Protein AF-A0A926UGX4-F1 (afdb_monomer_lite)

Structure (mmCIF, N/CA/C/O backbone):
data_AF-A0A926UGX4-F1
#
_entry.id   AF-A0A926UGX4-F1
#
loop_
_atom_site.group_PDB
_atom_site.id
_atom_site.type_symbol
_atom_site.label_atom_id
_atom_site.label_alt_id
_atom_site.label_comp_id
_atom_site.label_asym_id
_atom_site.label_entity_id
_atom_site.label_seq_id
_atom_site.pdbx_PDB_ins_code
_atom_site.Cartn_x
_atom_site.Cartn_y
_atom_site.Cartn_z
_atom_site.occupancy
_atom_site.B_iso_or_equiv
_atom_site.auth_seq_id
_atom_site.auth_comp_id
_atom_site.auth_asym_id
_atom_site.auth_atom_id
_atom_site.pdbx_PDB_model_num
ATOM 1 N N . MET A 1 1 ? -34.390 -10.311 -10.504 1.00 65.12 1 MET A N 1
ATOM 2 C CA . MET A 1 1 ? -33.067 -9.736 -10.195 1.00 65.12 1 MET A CA 1
ATOM 3 C C . MET A 1 1 ? -33.264 -8.837 -8.993 1.00 65.12 1 MET A C 1
ATOM 5 O O . MET A 1 1 ? -34.044 -7.901 -9.097 1.00 65.12 1 MET A O 1
ATOM 9 N N . GLN A 1 2 ? -32.668 -9.191 -7.857 1.00 68.69 2 GLN A N 1
ATOM 10 C CA . GLN A 1 2 ? -32.742 -8.427 -6.608 1.00 68.69 2 GLN A CA 1
ATOM 11 C C . GLN A 1 2 ? -31.331 -7.923 -6.291 1.00 68.69 2 GLN A C 1
ATOM 13 O O . GLN A 1 2 ? -30.374 -8.679 -6.474 1.00 68.69 2 GLN A O 1
ATOM 18 N N . ILE A 1 3 ? -31.216 -6.647 -5.920 1.00 73.44 3 ILE A N 1
ATOM 19 C CA . ILE A 1 3 ? -29.950 -5.948 -5.666 1.00 73.44 3 ILE A CA 1
ATOM 20 C C . ILE A 1 3 ? -30.004 -5.426 -4.233 1.00 73.44 3 ILE A C 1
ATOM 22 O O . ILE A 1 3 ? -30.975 -4.758 -3.881 1.00 73.44 3 ILE A O 1
ATOM 26 N N . GLU A 1 4 ? -28.983 -5.717 -3.431 1.00 69.25 4 GLU A N 1
ATOM 27 C CA . GLU A 1 4 ? -28.922 -5.304 -2.025 1.00 69.25 4 GLU A CA 1
ATOM 28 C C . GLU A 1 4 ? -27.518 -4.809 -1.651 1.00 69.25 4 GLU A C 1
ATOM 30 O O . GLU A 1 4 ? -26.513 -5.318 -2.152 1.00 69.25 4 GLU A O 1
ATOM 35 N N . LEU A 1 5 ? -27.460 -3.775 -0.808 1.00 70.75 5 LEU A N 1
ATOM 36 C CA . LEU A 1 5 ? -26.228 -3.186 -0.279 1.00 70.75 5 LEU A CA 1
ATOM 37 C C . LEU A 1 5 ? -25.975 -3.770 1.108 1.00 70.75 5 LEU A C 1
ATOM 39 O O . LEU A 1 5 ? -26.764 -3.535 2.021 1.00 70.75 5 LEU A O 1
ATOM 43 N N . GLU A 1 6 ? -24.876 -4.497 1.275 1.00 63.41 6 GLU A N 1
ATOM 44 C CA . GLU A 1 6 ? -24.566 -5.184 2.529 1.00 63.41 6 GLU A CA 1
ATOM 45 C C . GLU A 1 6 ? -23.102 -4.977 2.927 1.00 63.41 6 GLU A C 1
ATOM 47 O O . GLU A 1 6 ? -22.197 -5.039 2.093 1.00 63.41 6 GLU A O 1
ATOM 52 N N . LEU A 1 7 ? -22.863 -4.743 4.220 1.00 60.66 7 LEU A N 1
ATOM 53 C CA . LEU A 1 7 ? -21.522 -4.736 4.797 1.00 60.66 7 LEU A CA 1
ATOM 54 C C . LEU A 1 7 ? -21.092 -6.188 5.081 1.00 60.66 7 LEU A C 1
ATOM 56 O O . LEU A 1 7 ? -21.673 -6.852 5.933 1.00 60.66 7 LEU A O 1
ATOM 60 N N . ASN A 1 8 ? -20.066 -6.686 4.390 1.00 61.41 8 ASN A N 1
ATOM 61 C CA . ASN A 1 8 ? -19.484 -8.008 4.647 1.00 61.41 8 ASN A CA 1
ATOM 62 C C . ASN A 1 8 ? -18.876 -8.062 6.073 1.00 61.41 8 ASN A C 1
ATOM 64 O O . ASN A 1 8 ? -18.429 -7.021 6.554 1.00 61.41 8 ASN A O 1
ATOM 68 N N . PRO A 1 9 ? -18.772 -9.233 6.743 1.00 52.91 9 PRO A N 1
ATOM 69 C CA . PRO A 1 9 ? -18.088 -9.388 8.040 1.00 52.91 9 PRO A CA 1
ATOM 70 C C . PRO A 1 9 ? -16.666 -8.802 8.130 1.00 52.91 9 PRO A C 1
ATOM 72 O O . PRO A 1 9 ? -16.190 -8.531 9.228 1.00 52.91 9 PRO A O 1
ATOM 75 N N . ALA A 1 10 ? -15.988 -8.570 7.004 1.00 53.53 10 ALA A N 1
ATOM 76 C CA . ALA A 1 10 ? -14.719 -7.843 6.942 1.00 53.53 10 ALA A CA 1
ATOM 77 C C . ALA A 1 10 ? -14.861 -6.297 6.901 1.00 53.53 10 ALA A C 1
ATOM 79 O O . ALA A 1 10 ? -13.868 -5.593 6.742 1.00 53.53 10 ALA A O 1
ATOM 80 N N . GLY A 1 11 ? -16.076 -5.758 7.043 1.00 49.25 11 GLY A N 1
ATOM 81 C CA . GLY A 1 11 ? -16.377 -4.323 7.086 1.00 49.25 11 GLY A CA 1
ATOM 82 C C . GLY A 1 11 ? -16.528 -3.641 5.722 1.00 49.25 11 GLY A C 1
ATOM 83 O O . GLY A 1 11 ? -16.529 -2.414 5.657 1.00 49.25 11 GLY A O 1
ATOM 84 N N . PHE A 1 12 ? -16.643 -4.402 4.630 1.00 55.62 12 PHE A N 1
ATOM 85 C CA . PHE A 1 12 ? -16.683 -3.852 3.269 1.00 55.62 12 PHE A CA 1
ATOM 86 C C . PHE A 1 12 ? -18.100 -3.745 2.724 1.00 55.62 12 PHE A C 1
ATOM 88 O O . PHE A 1 12 ? -18.857 -4.709 2.797 1.00 55.62 12 PHE A O 1
ATOM 95 N N . LEU A 1 13 ? -18.427 -2.606 2.112 1.00 60.06 13 LEU A N 1
ATOM 96 C CA . LEU A 1 13 ? -19.689 -2.421 1.403 1.00 60.06 13 LEU A CA 1
ATOM 97 C C . LEU A 1 13 ? -19.662 -3.220 0.088 1.00 60.06 13 LEU A C 1
ATOM 99 O O . LEU A 1 13 ? -18.907 -2.925 -0.841 1.00 60.06 13 LEU A O 1
ATOM 103 N N . GLY A 1 14 ? -20.470 -4.269 0.024 1.00 64.69 14 GLY A N 1
ATOM 104 C CA . GLY A 1 14 ? -20.711 -5.056 -1.174 1.00 64.69 14 GLY A CA 1
ATOM 105 C C . GLY A 1 14 ? -22.084 -4.754 -1.756 1.00 64.69 14 GLY A C 1
ATOM 106 O O . GLY A 1 14 ? -23.032 -4.453 -1.035 1.00 64.69 14 GLY A O 1
ATOM 107 N N . VAL A 1 15 ? -22.197 -4.876 -3.073 1.00 66.38 15 VAL A N 1
ATOM 108 C CA . VAL A 1 15 ? -23.481 -5.016 -3.751 1.00 66.38 15 VAL A CA 1
ATOM 109 C C . VAL A 1 15 ? -23.695 -6.483 -4.072 1.00 66.38 15 VAL A C 1
ATOM 111 O O . VAL A 1 15 ? -22.997 -7.068 -4.902 1.00 66.38 15 VAL A O 1
ATOM 114 N N . GLY A 1 16 ? -24.660 -7.082 -3.385 1.00 70.06 16 GLY A N 1
ATOM 115 C CA . GLY A 1 16 ? -25.172 -8.403 -3.698 1.00 70.06 16 GLY A CA 1
ATOM 116 C C . GL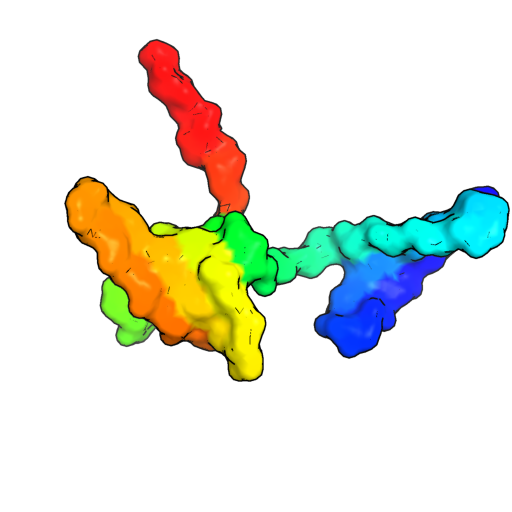Y A 1 16 ? -26.148 -8.324 -4.865 1.00 70.06 16 GLY A C 1
ATOM 117 O O . GLY A 1 16 ? -27.030 -7.466 -4.892 1.00 70.06 16 GLY A O 1
ATOM 118 N N . TYR A 1 17 ? -26.010 -9.230 -5.829 1.00 66.69 17 TYR A N 1
ATOM 119 C CA . TYR A 1 17 ? -27.036 -9.498 -6.826 1.00 66.69 17 TYR A CA 1
ATOM 120 C C . TYR A 1 17 ? -27.423 -10.974 -6.793 1.00 66.69 17 TYR A C 1
ATOM 122 O O . TYR A 1 17 ? -26.572 -11.866 -6.842 1.00 66.69 17 TYR A O 1
ATOM 130 N N . THR A 1 18 ? -28.729 -11.227 -6.731 1.00 68.94 18 THR A N 1
ATOM 131 C CA . THR A 1 18 ? -29.276 -12.588 -6.715 1.00 68.94 18 THR A CA 1
ATOM 132 C C . THR A 1 18 ? -29.842 -12.940 -8.084 1.00 68.94 18 THR A C 1
ATOM 134 O O . THR A 1 18 ? -30.747 -12.266 -8.602 1.00 68.94 18 THR A O 1
ATOM 137 N N . ILE A 1 19 ? -29.315 -14.020 -8.667 1.00 73.12 19 ILE A N 1
ATOM 138 C CA . ILE A 1 19 ? -29.804 -14.627 -9.909 1.00 73.12 19 ILE A CA 1
ATOM 139 C C . ILE A 1 19 ? -30.186 -16.075 -9.589 1.00 73.12 19 ILE A C 1
ATOM 141 O O . ILE A 1 19 ? -29.335 -16.92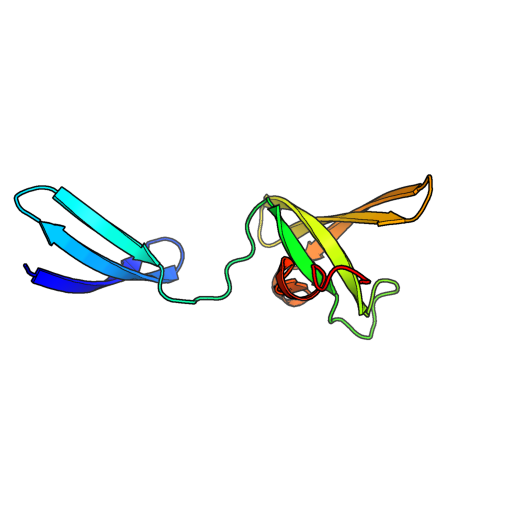9 -9.355 1.00 73.12 19 ILE A O 1
ATOM 145 N N . GLY A 1 20 ? -31.486 -16.365 -9.552 1.00 79.69 20 GLY A N 1
ATOM 146 C CA . GLY A 1 20 ? -31.971 -17.679 -9.122 1.00 79.69 20 GLY A CA 1
ATOM 147 C C . GLY A 1 20 ? -31.703 -17.920 -7.632 1.00 79.69 20 GLY A C 1
ATOM 148 O O . GLY A 1 20 ? -32.133 -17.122 -6.806 1.00 79.69 20 GLY A O 1
ATOM 149 N N . LYS A 1 21 ? -31.019 -19.022 -7.291 1.00 74.19 21 LYS A N 1
ATOM 150 C CA . LYS A 1 21 ? -30.627 -19.366 -5.905 1.00 74.19 21 LYS A CA 1
ATOM 151 C C . LYS A 1 21 ? -29.194 -18.941 -5.550 1.00 74.19 21 LYS A C 1
ATOM 153 O O . LYS A 1 21 ? -28.736 -19.240 -4.453 1.00 74.19 21 LYS A O 1
ATOM 158 N N . GLU A 1 22 ? -28.480 -18.307 -6.478 1.00 48.66 22 GLU A N 1
ATOM 159 C CA . GLU A 1 22 ? -27.075 -17.937 -6.311 1.00 48.66 22 GLU A CA 1
ATOM 160 C C . GLU A 1 22 ? -26.966 -16.432 -6.040 1.00 48.66 22 GLU A C 1
ATOM 162 O O . GLU A 1 22 ? -27.443 -15.605 -6.827 1.00 48.66 22 GLU A O 1
ATOM 167 N N . THR A 1 23 ? -26.342 -16.089 -4.915 1.00 71.06 23 THR A N 1
ATOM 168 C CA . THR A 1 23 ? -26.004 -14.711 -4.552 1.00 71.06 23 THR A CA 1
ATOM 169 C C . THR A 1 23 ? -24.564 -14.449 -4.950 1.00 71.06 23 THR A C 1
ATOM 171 O O . THR A 1 23 ? -23.652 -15.154 -4.517 1.00 71.06 23 THR A O 1
ATOM 174 N N . ARG A 1 24 ? -24.345 -13.418 -5.760 1.00 66.94 24 ARG A N 1
ATOM 175 C CA . ARG A 1 24 ? -23.010 -12.964 -6.144 1.00 66.94 24 ARG A CA 1
ATOM 176 C C . ARG A 1 24 ? -22.774 -11.578 -5.567 1.00 66.94 24 ARG A C 1
ATOM 178 O O . ARG A 1 24 ? -23.585 -10.681 -5.764 1.00 66.94 24 ARG A O 1
ATOM 185 N N . MET A 1 25 ? -21.671 -11.410 -4.845 1.00 59.78 25 MET A N 1
ATOM 186 C CA . MET A 1 25 ? -21.299 -10.130 -4.243 1.00 59.78 25 MET A CA 1
ATOM 187 C C . MET A 1 25 ? -20.230 -9.442 -5.093 1.00 59.78 25 MET A C 1
ATOM 189 O O . MET A 1 25 ? -19.149 -9.990 -5.299 1.00 59.78 25 MET A O 1
ATOM 193 N N . THR A 1 26 ? -20.523 -8.231 -5.558 1.00 62.06 26 THR A N 1
ATOM 194 C CA . THR A 1 26 ? -19.543 -7.309 -6.139 1.00 62.06 26 THR A CA 1
ATOM 195 C C . THR A 1 26 ? -19.143 -6.310 -5.064 1.00 62.06 26 THR A C 1
ATOM 197 O O . THR A 1 26 ? -19.971 -5.527 -4.609 1.00 62.06 26 THR A O 1
ATOM 200 N N . ILE A 1 27 ? -17.879 -6.319 -4.646 1.00 62.44 27 ILE A N 1
ATOM 201 C CA . ILE A 1 27 ? -17.356 -5.313 -3.715 1.00 62.44 27 ILE A CA 1
ATOM 202 C C . ILE A 1 27 ? -17.362 -3.949 -4.427 1.00 62.44 27 ILE A C 1
ATOM 204 O O . ILE A 1 27 ? -16.789 -3.830 -5.510 1.00 62.44 27 ILE A O 1
ATOM 208 N N . MET A 1 28 ? -18.017 -2.935 -3.852 1.00 52.94 28 MET A N 1
ATOM 209 C CA . MET A 1 28 ? -18.015 -1.576 -4.404 1.00 52.94 28 MET A CA 1
ATOM 210 C C . MET A 1 28 ? -16.919 -0.752 -3.738 1.00 52.94 28 MET A C 1
ATOM 212 O O . MET A 1 28 ? -17.047 -0.435 -2.564 1.00 52.94 28 MET A O 1
ATOM 216 N N . ASP A 1 29 ? -15.853 -0.464 -4.494 1.00 51.59 29 ASP A N 1
ATOM 217 C CA . ASP A 1 29 ? -14.794 0.554 -4.312 1.00 51.59 29 ASP A CA 1
ATOM 218 C C . ASP A 1 29 ? -14.489 1.057 -2.881 1.00 51.59 29 ASP A C 1
ATOM 220 O O . ASP A 1 29 ? -14.189 2.222 -2.640 1.00 51.59 29 ASP A O 1
ATOM 224 N N . GLY A 1 30 ? -14.509 0.167 -1.892 1.00 50.94 30 GLY A N 1
ATOM 225 C CA 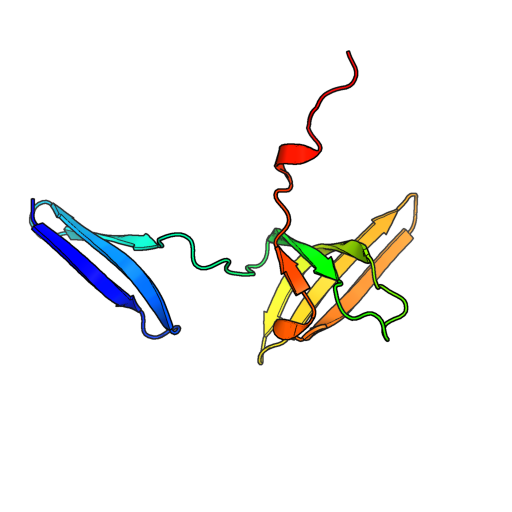. GLY A 1 30 ? -13.669 0.312 -0.717 1.00 50.94 30 GLY A CA 1
ATOM 226 C C . GLY A 1 30 ? -12.256 0.012 -1.189 1.00 50.94 30 GLY A C 1
ATOM 227 O O . GLY A 1 30 ? -12.013 -1.064 -1.731 1.00 50.94 30 GLY A O 1
ATOM 228 N N . LYS A 1 31 ? -11.331 0.960 -1.052 1.00 61.31 31 LYS A N 1
ATOM 229 C CA . LYS A 1 31 ? -9.934 0.834 -1.487 1.00 61.31 31 LYS A CA 1
ATOM 230 C C . LYS A 1 31 ? -9.225 -0.234 -0.637 1.00 61.31 31 LYS A C 1
ATOM 232 O O . LYS A 1 31 ? -8.565 0.072 0.350 1.00 61.31 31 LYS A O 1
ATOM 237 N N . ILE A 1 32 ? -9.440 -1.508 -0.969 1.00 70.81 32 ILE A N 1
ATOM 238 C CA . ILE A 1 32 ? -8.930 -2.653 -0.211 1.00 70.81 32 ILE A CA 1
ATOM 239 C C . ILE A 1 32 ? -7.483 -2.913 -0.617 1.00 70.81 32 ILE A C 1
ATOM 241 O O . ILE A 1 32 ? -7.150 -3.027 -1.798 1.00 70.81 32 ILE A O 1
ATOM 245 N N . ILE A 1 33 ? -6.623 -3.047 0.389 1.00 81.06 33 ILE A N 1
ATOM 246 C CA . ILE A 1 33 ? -5.242 -3.480 0.217 1.00 81.06 33 ILE A CA 1
ATOM 247 C C . ILE A 1 33 ? -5.217 -5.005 0.355 1.00 81.06 33 ILE A C 1
ATOM 249 O O . ILE A 1 33 ? -5.397 -5.541 1.447 1.00 81.06 33 ILE A O 1
ATOM 253 N N . MET A 1 34 ? -5.012 -5.704 -0.760 1.00 84.19 34 MET A N 1
ATOM 254 C CA . MET A 1 34 ? -4.877 -7.160 -0.825 1.00 84.19 34 MET A CA 1
ATOM 255 C C . MET A 1 34 ? -3.444 -7.540 -1.218 1.00 84.19 34 MET A C 1
ATOM 257 O O . MET A 1 34 ? -2.713 -6.715 -1.770 1.00 84.19 34 MET A O 1
ATOM 261 N N . PRO A 1 35 ? -3.018 -8.794 -0.991 1.00 84.88 35 PRO A N 1
ATOM 262 C CA . PRO A 1 35 ? -1.852 -9.336 -1.679 1.00 84.88 35 PRO A CA 1
ATOM 263 C C . PRO A 1 35 ? -1.954 -9.095 -3.194 1.00 84.88 35 PRO A C 1
ATOM 265 O O . PRO A 1 35 ? -2.967 -9.407 -3.812 1.00 84.88 35 PRO A O 1
ATOM 268 N N . GLY A 1 36 ? -0.914 -8.512 -3.783 1.00 84.12 36 GLY A N 1
ATOM 269 C CA . GLY A 1 36 ? -0.864 -8.093 -5.184 1.00 84.12 36 GLY A CA 1
ATOM 270 C C . GLY A 1 36 ? -1.268 -6.637 -5.441 1.00 84.12 36 GLY A C 1
ATOM 271 O O . GLY A 1 36 ? -0.973 -6.130 -6.523 1.00 84.12 36 GLY A O 1
ATOM 272 N N . SER A 1 37 ? -1.878 -5.936 -4.477 1.00 85.12 37 SER A N 1
ATOM 273 C CA . SER A 1 37 ? -2.179 -4.506 -4.610 1.00 85.12 37 SER A CA 1
ATOM 274 C C . SER A 1 37 ? -0.889 -3.687 -4.687 1.00 85.12 37 SER A C 1
ATOM 276 O O . SER A 1 37 ? 0.038 -3.889 -3.896 1.00 85.12 37 SER A O 1
ATOM 278 N N . ALA A 1 38 ? -0.846 -2.732 -5.616 1.00 89.62 38 ALA A N 1
ATOM 279 C CA . ALA A 1 38 ? 0.178 -1.698 -5.610 1.00 89.62 38 ALA A CA 1
ATOM 280 C C . ALA A 1 38 ? -0.191 -0.634 -4.582 1.00 89.62 38 ALA A C 1
ATOM 282 O O . ALA A 1 38 ? -1.324 -0.153 -4.552 1.00 89.62 38 ALA A O 1
ATOM 283 N N . VAL A 1 39 ? 0.762 -0.290 -3.727 1.00 91.12 39 VAL A N 1
ATOM 284 C CA . VAL A 1 39 ? 0.574 0.672 -2.644 1.00 91.12 39 VAL A CA 1
ATOM 285 C C . VAL A 1 39 ? 1.702 1.685 -2.631 1.00 91.12 39 VAL A C 1
ATOM 287 O O . VAL A 1 39 ? 2.826 1.378 -3.028 1.00 91.12 39 VAL A O 1
ATOM 290 N N . ARG A 1 40 ? 1.399 2.876 -2.131 1.00 92.12 40 ARG A N 1
ATOM 291 C CA . ARG A 1 40 ? 2.339 3.954 -1.868 1.00 92.12 40 ARG A CA 1
ATOM 292 C C . ARG A 1 40 ? 2.367 4.259 -0.382 1.00 92.12 40 ARG A C 1
ATOM 294 O O . ARG A 1 40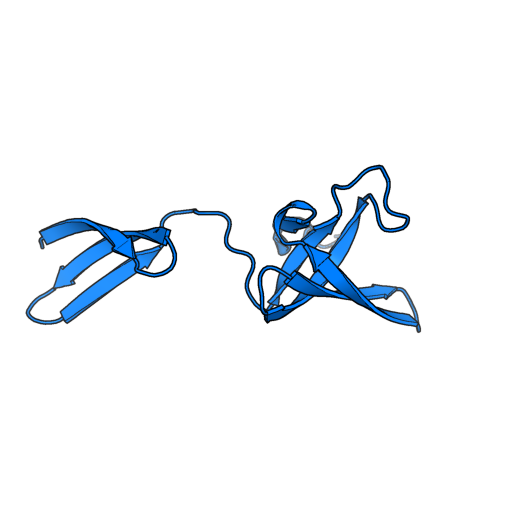 ? 1.319 4.327 0.254 1.00 92.12 40 ARG A O 1
ATOM 301 N N . VAL A 1 41 ? 3.558 4.474 0.159 1.00 93.94 41 VAL A N 1
ATOM 302 C CA . VAL A 1 41 ? 3.720 4.899 1.553 1.00 93.94 41 VAL A CA 1
ATOM 303 C C . VAL A 1 41 ? 3.410 6.393 1.665 1.00 93.94 41 VAL A C 1
ATOM 305 O O . VAL A 1 41 ? 3.996 7.211 0.949 1.00 93.94 41 VAL A O 1
ATOM 308 N N . THR A 1 42 ? 2.500 6.757 2.565 1.00 93.62 42 THR A N 1
ATOM 309 C CA . THR A 1 42 ? 2.031 8.140 2.763 1.00 93.62 42 THR A CA 1
ATOM 310 C C . THR A 1 42 ? 2.491 8.760 4.080 1.00 93.62 42 THR A C 1
ATOM 312 O O . THR A 1 42 ? 2.338 9.967 4.270 1.00 93.62 42 THR A O 1
ATOM 315 N N . ASN A 1 43 ? 3.102 7.980 4.976 1.00 92.25 43 ASN A N 1
ATOM 316 C CA . ASN A 1 43 ? 3.646 8.505 6.224 1.00 92.25 43 ASN A CA 1
ATOM 317 C C . ASN A 1 43 ? 4.899 9.364 5.967 1.00 92.25 43 ASN A C 1
ATOM 319 O O . ASN A 1 43 ? 5.953 8.836 5.631 1.00 92.25 43 ASN A O 1
ATOM 323 N N . LEU A 1 44 ? 4.785 10.682 6.166 1.00 92.38 44 LEU A N 1
ATOM 324 C CA . LEU A 1 44 ? 5.867 11.669 6.006 1.00 92.38 44 LEU A CA 1
ATOM 325 C C . LEU A 1 44 ? 7.056 11.457 6.957 1.00 92.38 44 LEU A C 1
ATOM 327 O O . LEU A 1 44 ? 8.151 11.936 6.674 1.00 92.38 44 LEU A O 1
ATOM 331 N N . GLY A 1 45 ? 6.839 10.791 8.093 1.00 92.62 45 GLY A N 1
ATOM 332 C CA . GLY A 1 45 ? 7.885 10.491 9.071 1.00 92.62 45 GLY A CA 1
ATOM 333 C C . GLY A 1 45 ? 8.685 9.226 8.756 1.00 92.62 45 GLY A C 1
ATOM 334 O O . GLY A 1 45 ? 9.651 8.938 9.459 1.00 92.62 45 GLY A O 1
ATOM 335 N N . ASP A 1 46 ? 8.290 8.468 7.732 1.00 90.75 46 ASP A N 1
ATOM 336 C CA . ASP A 1 46 ? 8.929 7.213 7.353 1.00 90.75 46 ASP A CA 1
ATOM 337 C C . ASP A 1 46 ? 9.925 7.418 6.197 1.00 90.75 46 ASP A C 1
ATOM 339 O O . ASP A 1 46 ? 9.663 8.151 5.242 1.00 90.75 46 ASP A O 1
ATOM 343 N N . THR A 1 47 ? 11.077 6.743 6.247 1.00 92.44 47 THR A N 1
ATOM 344 C CA . THR A 1 47 ? 12.111 6.814 5.198 1.00 92.44 47 THR A CA 1
ATOM 345 C C . THR A 1 47 ? 11.606 6.346 3.829 1.00 92.44 47 THR A C 1
ATOM 347 O O . THR A 1 47 ? 12.147 6.749 2.800 1.00 92.44 47 THR A O 1
ATOM 350 N N . TYR A 1 48 ? 10.579 5.495 3.797 1.00 92.00 48 TYR A N 1
ATOM 351 C CA . TYR A 1 48 ? 9.951 4.999 2.578 1.00 92.00 48 TYR A CA 1
ATOM 352 C C . TYR A 1 48 ? 8.813 5.902 2.083 1.00 92.00 48 TYR A C 1
ATOM 354 O O . TYR A 1 48 ? 8.127 5.516 1.139 1.00 92.00 48 TYR A O 1
ATOM 362 N N . TYR A 1 49 ? 8.610 7.097 2.653 1.00 93.94 49 TYR A N 1
ATOM 363 C CA . TYR A 1 49 ? 7.616 8.055 2.165 1.00 93.94 49 TYR A CA 1
ATOM 364 C C . TYR A 1 49 ? 7.704 8.260 0.646 1.00 93.94 49 TYR A C 1
ATOM 366 O O . TYR A 1 49 ? 8.761 8.563 0.090 1.00 93.94 49 TYR A O 1
ATOM 374 N N . GLY A 1 50 ? 6.570 8.102 -0.037 1.00 90.31 50 GLY A N 1
ATOM 375 C CA . GLY A 1 50 ? 6.465 8.273 -1.482 1.00 90.31 50 GLY A CA 1
ATOM 376 C C . GLY A 1 50 ? 6.956 7.090 -2.318 1.00 90.31 50 GLY A C 1
ATOM 377 O O . GLY A 1 50 ? 6.761 7.118 -3.532 1.00 90.31 50 GLY A O 1
ATOM 378 N N . PHE A 1 51 ? 7.536 6.051 -1.709 1.00 91.69 51 PHE A N 1
ATOM 379 C CA . PHE A 1 51 ? 7.877 4.824 -2.423 1.00 91.69 51 PHE A CA 1
ATOM 380 C C . PHE A 1 51 ? 6.628 4.001 -2.723 1.00 91.69 51 PHE A C 1
ATOM 382 O O . PHE A 1 51 ? 5.702 3.908 -1.913 1.00 91.69 51 PHE A O 1
ATOM 389 N N . GLU A 1 52 ? 6.646 3.370 -3.893 1.00 92.12 52 GLU A N 1
ATOM 390 C CA . GLU A 1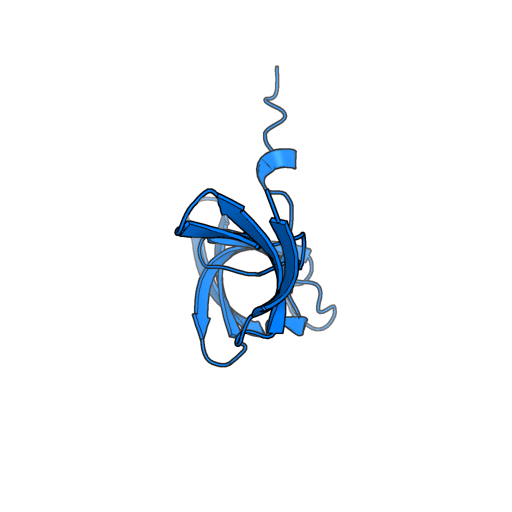 52 ? 5.599 2.477 -4.373 1.00 92.12 52 GLU A CA 1
ATOM 391 C C . GLU A 1 52 ? 6.106 1.037 -4.385 1.00 92.12 52 GLU A C 1
ATOM 393 O O . GLU A 1 52 ? 7.253 0.764 -4.750 1.00 92.12 52 GLU A O 1
ATOM 398 N N . GLY A 1 53 ? 5.251 0.104 -3.985 1.00 91.62 53 GLY A N 1
ATOM 399 C CA . GLY A 1 53 ? 5.593 -1.308 -3.917 1.00 91.62 53 GLY A CA 1
ATOM 400 C C . GLY A 1 53 ? 4.378 -2.210 -4.053 1.00 91.62 53 GLY A C 1
ATOM 401 O O . GLY A 1 53 ? 3.239 -1.752 -4.149 1.00 91.62 53 GLY A O 1
ATOM 402 N N . LEU A 1 54 ? 4.632 -3.516 -4.071 1.00 91.19 54 LEU A N 1
ATOM 403 C CA . LEU A 1 54 ? 3.593 -4.536 -4.171 1.00 91.19 54 LEU A CA 1
ATOM 404 C C . LEU A 1 54 ? 3.407 -5.234 -2.836 1.00 91.19 54 LEU A C 1
ATOM 406 O O . LEU A 1 54 ? 4.354 -5.777 -2.262 1.00 91.19 54 LEU A O 1
ATOM 410 N N . VAL A 1 55 ? 2.166 -5.277 -2.371 1.00 91.50 55 VAL A N 1
ATOM 411 C CA . VAL A 1 55 ? 1.808 -6.023 -1.169 1.00 91.50 55 VAL A CA 1
ATOM 412 C C . VAL A 1 55 ? 1.969 -7.513 -1.437 1.00 91.50 55 VAL A C 1
ATOM 414 O O . VAL A 1 55 ? 1.429 -8.047 -2.398 1.00 91.50 55 VAL A O 1
ATOM 417 N N . GLN A 1 56 ? 2.708 -8.202 -0.580 1.00 92.94 56 GLN A N 1
ATOM 418 C CA . GLN A 1 56 ? 2.884 -9.653 -0.636 1.00 92.94 56 GLN A CA 1
ATOM 419 C C . GLN A 1 56 ? 1.924 -10.379 0.297 1.00 92.94 56 GLN A C 1
ATOM 421 O O . GLN A 1 56 ? 1.421 -11.447 -0.034 1.00 92.94 56 GLN A O 1
ATOM 426 N N . ARG A 1 57 ? 1.673 -9.807 1.477 1.00 91.25 57 ARG A N 1
ATOM 427 C CA . ARG A 1 57 ? 0.755 -10.361 2.476 1.00 91.25 57 ARG A CA 1
ATOM 428 C C . ARG A 1 57 ? 0.166 -9.259 3.340 1.00 91.25 57 ARG A C 1
ATOM 430 O O . ARG A 1 57 ? 0.791 -8.215 3.515 1.00 91.25 57 ARG A O 1
ATOM 437 N N . VAL A 1 58 ? -0.996 -9.541 3.915 1.00 89.31 58 VAL A N 1
ATOM 438 C CA . VAL A 1 58 ? -1.668 -8.689 4.898 1.00 89.31 58 VAL A CA 1
ATOM 439 C C . VAL A 1 58 ? -1.983 -9.543 6.119 1.00 89.31 58 VAL A C 1
ATOM 441 O O . VAL A 1 58 ? -2.506 -10.650 5.982 1.00 89.31 58 VAL A O 1
ATOM 444 N N . THR A 1 59 ? -1.599 -9.086 7.307 1.00 87.69 59 THR A N 1
ATOM 445 C CA . THR A 1 59 ? -1.771 -9.823 8.568 1.00 87.69 59 THR A CA 1
ATOM 446 C C . THR A 1 59 ? -1.830 -8.829 9.729 1.00 87.69 59 THR A C 1
ATOM 448 O O . THR A 1 59 ? -1.059 -7.874 9.743 1.00 87.69 59 THR A O 1
ATOM 451 N N . ASP A 1 60 ? -2.752 -9.022 10.677 1.00 85.75 60 ASP A N 1
ATOM 452 C CA . ASP A 1 60 ? -2.871 -8.221 11.912 1.00 85.75 60 ASP A CA 1
ATOM 453 C C . ASP A 1 60 ? -2.840 -6.692 11.698 1.00 85.75 60 ASP A C 1
ATOM 455 O O . ASP A 1 60 ? -2.148 -5.957 12.402 1.00 85.75 60 ASP A O 1
ATOM 459 N N . GLY A 1 61 ? -3.544 -6.185 10.678 1.00 85.81 61 GLY A N 1
ATOM 460 C CA . GLY A 1 61 ? -3.592 -4.745 10.377 1.00 85.81 61 GLY A CA 1
ATOM 461 C C . GLY A 1 61 ? -2.319 -4.170 9.738 1.00 85.81 61 GLY A C 1
ATOM 462 O O . GLY A 1 61 ? -2.199 -2.952 9.578 1.00 85.81 61 GLY A O 1
ATOM 463 N N . HIS A 1 62 ? -1.384 -5.036 9.349 1.00 90.75 62 HIS A N 1
ATOM 464 C CA . HIS A 1 62 ? -0.153 -4.686 8.655 1.00 90.75 62 HIS A CA 1
ATOM 465 C C . HIS A 1 62 ? -0.123 -5.311 7.263 1.00 90.75 62 HIS A C 1
ATOM 467 O O . HIS A 1 62 ? -0.678 -6.385 7.030 1.00 90.75 62 HIS A O 1
ATOM 473 N N . ALA A 1 63 ? 0.579 -4.666 6.340 1.00 92.88 63 ALA A N 1
ATOM 474 C CA . ALA A 1 63 ? 0.858 -5.199 5.017 1.00 92.88 63 ALA A CA 1
ATOM 475 C C . ALA A 1 63 ? 2.368 -5.266 4.797 1.00 92.88 63 ALA A C 1
ATOM 477 O O . ALA A 1 63 ? 3.082 -4.284 4.998 1.00 92.88 63 ALA A O 1
ATOM 478 N N . ALA A 1 64 ? 2.854 -6.432 4.373 1.00 93.81 64 ALA A N 1
ATOM 479 C CA . ALA A 1 64 ? 4.231 -6.586 3.932 1.00 93.81 64 ALA A CA 1
ATOM 480 C C . ALA A 1 64 ? 4.320 -6.178 2.463 1.00 93.81 64 ALA A C 1
ATOM 482 O O . ALA A 1 64 ? 3.704 -6.808 1.603 1.00 93.81 64 ALA A O 1
ATOM 483 N N . VAL A 1 65 ? 5.091 -5.137 2.187 1.00 94.12 65 VAL A N 1
ATOM 484 C CA . VAL A 1 65 ? 5.281 -4.550 0.865 1.00 94.12 65 VAL A CA 1
ATOM 485 C C . VAL A 1 65 ? 6.679 -4.897 0.374 1.00 94.12 65 VAL A C 1
ATOM 487 O O . VAL A 1 65 ? 7.662 -4.690 1.085 1.00 94.12 65 VAL A O 1
ATOM 490 N N . ILE A 1 66 ? 6.770 -5.440 -0.839 1.00 93.50 66 ILE A N 1
ATOM 491 C CA . ILE A 1 66 ? 8.030 -5.568 -1.567 1.00 93.50 66 ILE A CA 1
ATOM 492 C C . ILE A 1 66 ? 8.261 -4.303 -2.390 1.00 93.50 66 ILE A C 1
ATOM 494 O O . ILE A 1 66 ? 7.434 -3.929 -3.224 1.00 93.50 66 ILE A O 1
ATOM 498 N N . PHE A 1 67 ? 9.430 -3.704 -2.190 1.00 92.00 67 PHE A N 1
ATOM 499 C CA . PHE A 1 67 ? 9.995 -2.662 -3.034 1.00 92.00 67 PHE A CA 1
ATOM 500 C C . PHE A 1 67 ? 11.086 -3.257 -3.920 1.00 92.00 67 PHE A C 1
ATOM 502 O O . PHE A 1 67 ? 11.917 -4.041 -3.449 1.00 92.00 67 PHE A O 1
ATOM 509 N N . GLY A 1 68 ? 11.090 -2.867 -5.193 1.00 87.19 68 GLY A N 1
ATOM 510 C CA . GLY A 1 68 ? 12.072 -3.304 -6.180 1.00 87.19 68 GLY A CA 1
ATOM 511 C C . GLY A 1 68 ? 12.675 -2.126 -6.937 1.00 87.19 68 GLY A C 1
ATOM 512 O O . GLY A 1 68 ? 11.997 -1.137 -7.209 1.00 87.19 68 GLY A O 1
ATOM 513 N N . GLY A 1 69 ? 13.954 -2.246 -7.289 1.00 81.38 69 GLY A N 1
ATOM 514 C CA . GLY A 1 69 ? 14.668 -1.270 -8.109 1.00 81.38 69 GLY A CA 1
ATOM 515 C C . GLY A 1 69 ? 16.055 -1.784 -8.488 1.00 81.38 69 GLY A C 1
ATOM 516 O O . GLY A 1 69 ? 16.897 -2.018 -7.621 1.00 81.38 69 GLY A O 1
ATOM 517 N N . GLY A 1 70 ? 16.302 -1.988 -9.784 1.00 82.88 70 GLY A N 1
ATOM 518 C CA . GLY A 1 70 ? 17.549 -2.595 -10.262 1.00 82.88 70 GLY A CA 1
ATOM 519 C C . GLY A 1 70 ? 17.724 -4.028 -9.744 1.00 82.88 70 GLY A C 1
ATOM 520 O O . GLY A 1 70 ? 16.824 -4.847 -9.891 1.00 82.88 70 GLY A O 1
ATOM 521 N N . ASN A 1 71 ? 18.874 -4.325 -9.128 1.00 87.31 71 ASN A N 1
ATOM 522 C CA . ASN A 1 71 ? 19.183 -5.645 -8.555 1.00 87.31 71 ASN A CA 1
ATOM 523 C C . ASN A 1 71 ? 18.780 -5.786 -7.072 1.00 87.31 71 ASN A C 1
ATOM 525 O O . ASN A 1 71 ? 19.181 -6.733 -6.400 1.00 87.31 71 ASN A O 1
ATOM 529 N N . TRP A 1 72 ? 18.046 -4.819 -6.522 1.00 86.12 72 TRP A N 1
ATOM 530 C CA . TRP A 1 72 ? 17.661 -4.835 -5.117 1.00 86.12 72 TRP A CA 1
ATOM 531 C C . TRP A 1 72 ? 16.175 -5.133 -4.944 1.00 86.12 72 TRP A C 1
ATOM 533 O O . TRP A 1 72 ? 15.325 -4.666 -5.704 1.00 86.12 72 TRP A O 1
ATOM 543 N N . THR A 1 73 ? 15.872 -5.924 -3.919 1.00 87.94 73 THR A N 1
ATOM 544 C CA . THR A 1 73 ? 14.517 -6.220 -3.460 1.00 87.94 73 THR A CA 1
ATOM 545 C C . THR A 1 73 ? 14.515 -6.165 -1.943 1.00 87.94 73 THR A C 1
ATOM 547 O O . THR A 1 73 ? 15.344 -6.808 -1.297 1.00 87.94 73 THR A O 1
ATOM 550 N N . LYS A 1 74 ? 13.583 -5.403 -1.369 1.00 91.06 74 LYS A N 1
ATOM 551 C CA . LYS A 1 74 ? 13.406 -5.318 0.081 1.00 91.06 74 LYS A CA 1
ATOM 552 C C . LYS A 1 74 ? 11.941 -5.445 0.452 1.00 91.06 74 LYS A C 1
ATOM 554 O O . LYS A 1 74 ? 11.088 -4.830 -0.176 1.00 91.06 74 LYS A O 1
ATOM 559 N N . MET A 1 75 ? 11.671 -6.231 1.489 1.00 93.88 75 MET A N 1
ATOM 560 C CA . MET A 1 75 ? 10.346 -6.377 2.080 1.00 93.88 75 MET A CA 1
ATOM 561 C C . MET A 1 75 ? 10.292 -5.596 3.391 1.00 93.88 75 MET A C 1
ATOM 563 O O . MET A 1 75 ? 11.140 -5.800 4.259 1.00 93.88 75 MET A O 1
ATOM 567 N N . ILE A 1 76 ? 9.305 -4.718 3.530 1.00 94.25 76 ILE A N 1
ATOM 568 C CA . ILE A 1 76 ? 9.041 -3.953 4.752 1.00 94.25 76 ILE A CA 1
ATOM 569 C C . ILE A 1 76 ? 7.564 -4.103 5.106 1.00 94.25 76 ILE A C 1
ATOM 571 O O . ILE A 1 76 ? 6.713 -4.141 4.220 1.00 94.25 76 ILE A O 1
ATOM 575 N N . SER A 1 77 ? 7.261 -4.189 6.397 1.00 94.75 77 SER A N 1
ATOM 576 C CA . SER A 1 77 ? 5.888 -4.226 6.900 1.00 94.75 77 SER A CA 1
ATOM 577 C C . SER A 1 77 ? 5.453 -2.831 7.339 1.00 94.75 77 SER A C 1
ATOM 579 O O . SER A 1 77 ? 6.135 -2.227 8.161 1.00 94.75 77 SER A O 1
ATOM 581 N N . PHE A 1 78 ? 4.309 -2.361 6.845 1.00 94.00 78 PHE A N 1
ATOM 582 C CA . PHE A 1 78 ? 3.693 -1.091 7.249 1.00 94.00 78 PHE A CA 1
ATOM 583 C C . PHE A 1 78 ? 2.315 -1.324 7.842 1.00 94.00 78 PHE A C 1
ATOM 585 O O . PHE A 1 78 ? 1.696 -2.364 7.593 1.00 94.00 78 PHE A O 1
ATOM 592 N N . ARG A 1 79 ? 1.798 -0.344 8.585 1.00 91.56 79 ARG A N 1
ATOM 593 C CA . ARG A 1 79 ? 0.382 -0.342 8.957 1.00 91.56 79 ARG A CA 1
ATOM 594 C C . ARG A 1 79 ? -0.453 -0.025 7.726 1.00 91.56 79 ARG A C 1
ATOM 596 O O . ARG A 1 79 ? -0.070 0.796 6.897 1.00 91.56 79 ARG A O 1
ATOM 603 N N . LEU A 1 80 ? -1.637 -0.623 7.637 1.00 87.50 80 LEU A N 1
ATOM 604 C CA . LEU A 1 80 ? -2.564 -0.344 6.535 1.00 87.50 80 LEU A CA 1
ATOM 605 C C . LEU A 1 80 ? -2.931 1.148 6.434 1.00 87.50 80 LEU A C 1
ATOM 607 O O . LEU A 1 80 ? -3.146 1.642 5.337 1.00 87.50 80 LEU A O 1
ATOM 611 N N . SER A 1 81 ? -2.940 1.877 7.555 1.00 89.56 81 S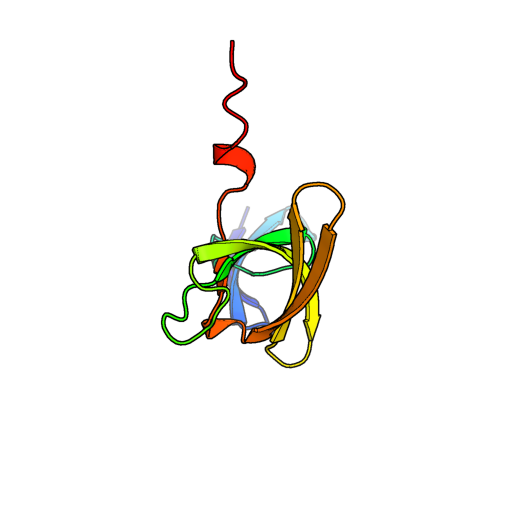ER A N 1
ATOM 612 C CA . SER A 1 81 ? -3.222 3.321 7.605 1.00 89.56 81 SER A CA 1
ATOM 613 C C . SER A 1 81 ? -2.128 4.204 6.994 1.00 89.56 81 SER A C 1
ATOM 615 O O . SER A 1 81 ? -2.377 5.373 6.725 1.00 89.56 81 SER A O 1
ATOM 617 N N . GLU A 1 82 ? -0.921 3.671 6.805 1.00 90.94 82 GLU A N 1
ATOM 618 C CA . GLU A 1 82 ? 0.234 4.391 6.245 1.00 90.94 82 GLU A CA 1
ATOM 619 C C . GLU A 1 82 ? 0.415 4.115 4.747 1.00 90.94 82 GLU A C 1
ATOM 621 O O . GLU A 1 82 ? 1.373 4.586 4.130 1.00 90.94 82 GLU A O 1
ATOM 626 N N . LEU A 1 83 ? -0.487 3.315 4.175 1.00 89.81 83 LEU A N 1
ATOM 627 C CA . LEU A 1 83 ? -0.445 2.859 2.800 1.00 89.81 83 LEU A CA 1
ATOM 628 C C . LEU A 1 83 ? -1.666 3.354 2.040 1.00 89.81 83 LEU A C 1
ATOM 630 O O . LEU A 1 83 ? -2.796 3.307 2.519 1.00 89.81 83 LEU A O 1
ATOM 634 N N . GLU A 1 84 ? -1.432 3.762 0.804 1.00 89.50 84 GLU A N 1
ATOM 635 C CA . GLU A 1 84 ? -2.476 4.141 -0.128 1.00 89.50 84 GLU A CA 1
ATOM 636 C C . GLU A 1 84 ? -2.396 3.267 -1.378 1.00 89.50 84 GLU A C 1
ATOM 638 O O . GLU A 1 84 ? -1.343 3.179 -2.002 1.00 89.50 84 GLU A O 1
ATOM 643 N N . THR A 1 85 ? -3.500 2.634 -1.786 1.00 84.88 85 THR A N 1
ATOM 644 C CA . THR A 1 85 ? -3.526 1.887 -3.053 1.00 84.88 85 THR A CA 1
ATOM 645 C C . THR A 1 85 ? -3.303 2.830 -4.237 1.00 84.88 85 THR A C 1
ATOM 647 O O . THR A 1 85 ? -3.952 3.870 -4.352 1.00 84.88 85 THR A O 1
ATOM 650 N N . VAL A 1 86 ? -2.406 2.461 -5.141 1.00 84.19 86 VAL A N 1
ATOM 651 C CA . VAL A 1 86 ? -2.178 3.185 -6.393 1.00 84.19 86 VAL A CA 1
ATOM 652 C C . VAL A 1 86 ? -2.632 2.326 -7.564 1.00 84.19 86 VAL A C 1
ATOM 654 O O . VAL A 1 86 ? -2.422 1.112 -7.585 1.00 84.19 86 VAL A O 1
ATOM 657 N N . ASP A 1 87 ? -3.264 2.947 -8.556 1.00 69.94 87 ASP A N 1
ATOM 658 C CA . ASP A 1 87 ? -3.621 2.270 -9.797 1.00 69.94 87 ASP A CA 1
ATOM 659 C C . ASP A 1 87 ? -2.354 1.916 -10.582 1.00 69.94 87 ASP A C 1
ATOM 661 O O . ASP A 1 87 ? -1.822 2.715 -11.357 1.00 69.94 87 ASP A O 1
ATOM 665 N N . ALA A 1 88 ? -1.886 0.674 -10.437 1.00 58.44 88 ALA A N 1
ATOM 666 C CA . ALA A 1 88 ? -0.749 0.137 -11.192 1.00 58.44 88 ALA A CA 1
ATOM 667 C C . ALA A 1 88 ? -0.954 0.197 -12.723 1.00 58.44 88 ALA A C 1
ATOM 669 O O . ALA A 1 88 ? -0.003 0.088 -13.502 1.00 58.44 88 ALA A O 1
ATOM 670 N N . THR A 1 89 ? -2.195 0.391 -13.178 1.00 49.72 89 THR A N 1
ATOM 671 C CA . THR A 1 89 ? -2.550 0.553 -14.593 1.00 49.72 89 THR A CA 1
ATOM 672 C C . THR A 1 89 ? -2.108 1.909 -15.159 1.00 49.72 89 THR A C 1
ATOM 674 O O . THR A 1 89 ? -1.874 2.013 -16.365 1.00 49.72 89 THR A O 1
ATOM 677 N N . ALA A 1 90 ? -1.904 2.932 -14.320 1.00 48.31 90 ALA A N 1
ATOM 678 C CA . ALA A 1 90 ? -1.490 4.266 -14.763 1.00 48.31 90 ALA A CA 1
ATOM 679 C C . ALA A 1 90 ? -0.051 4.303 -15.327 1.00 48.31 90 ALA A C 1
ATOM 681 O O . ALA A 1 90 ? 0.263 5.144 -16.172 1.00 48.31 90 ALA A O 1
ATOM 682 N N . GLY A 1 91 ? 0.808 3.354 -14.932 1.00 40.47 91 GLY A N 1
ATOM 683 C CA . GLY A 1 91 ? 2.198 3.247 -15.396 1.00 40.47 91 GLY A CA 1
ATOM 684 C C . GLY A 1 91 ? 2.382 2.548 -16.750 1.00 40.47 91 GLY A C 1
ATOM 685 O O . GLY A 1 91 ? 3.423 2.701 -17.386 1.00 40.47 91 GLY A O 1
ATOM 686 N N . ARG A 1 92 ? 1.372 1.825 -17.262 1.00 45.16 92 ARG A N 1
ATOM 687 C CA . ARG A 1 92 ? 1.419 1.208 -18.605 1.00 45.16 92 ARG A CA 1
ATOM 688 C C . ARG A 1 92 ? 1.037 2.189 -19.722 1.00 45.16 92 ARG A C 1
ATOM 690 O O . ARG A 1 92 ? 0.489 1.778 -20.741 1.00 45.16 92 ARG A O 1
ATOM 697 N N . LYS A 1 93 ? 1.389 3.473 -19.623 1.00 39.50 93 LYS A N 1
ATOM 698 C CA . LYS A 1 93 ? 1.600 4.265 -20.845 1.00 39.50 93 LYS A CA 1
ATOM 699 C C . LYS A 1 93 ? 2.949 3.855 -21.430 1.00 39.50 93 LYS A C 1
ATOM 701 O O . LYS A 1 93 ? 3.979 4.456 -21.146 1.00 39.50 93 LYS A O 1
ATOM 706 N N . LYS A 1 94 ? 2.920 2.771 -22.220 1.00 36.56 94 LYS A N 1
ATOM 707 C CA . LYS A 1 94 ? 3.991 2.363 -23.140 1.00 36.56 94 LYS A CA 1
ATOM 708 C C . LYS A 1 94 ? 4.585 3.621 -23.784 1.00 36.56 94 LYS A C 1
ATOM 710 O O . LYS A 1 94 ? 3.876 4.322 -24.505 1.00 36.56 94 LYS A O 1
ATOM 715 N N . LYS A 1 95 ? 5.870 3.887 -23.523 1.00 33.50 95 LYS A N 1
ATOM 716 C CA . LYS A 1 95 ? 6.698 4.723 -24.398 1.00 33.50 95 LYS A CA 1
ATOM 717 C C . LYS A 1 95 ? 6.516 4.183 -25.820 1.00 33.50 95 LYS A C 1
ATOM 719 O O . LYS A 1 95 ? 6.754 2.997 -26.050 1.00 33.50 95 LYS A O 1
ATOM 724 N N . LYS A 1 96 ? 5.974 5.030 -26.690 1.00 35.28 96 LYS A N 1
ATOM 725 C CA . LYS A 1 96 ? 5.888 4.807 -28.131 1.00 35.28 96 LYS A CA 1
ATOM 726 C C . LYS A 1 96 ? 7.268 5.002 -28.748 1.00 35.28 96 LYS A C 1
ATOM 728 O O . LYS A 1 96 ? 8.021 5.833 -28.190 1.00 35.28 96 LYS A O 1
#

Sequence (96 aa):
MQIELELNPAGFLGVGYTIGKETRMTIMDGKIIMPGSAVRVTNLGDTYYGFEGLVQRVTDGHAAVIFGGGNWTKMISFRLSELETVDATAGRKKKK

Radius of gyration: 17.08 Å; chains: 1; bounding box: 52×31×40 Å

pLDDT: mean 76.42, std 17.27, range [33.5, 94.75]

Foldseek 3Di:
DDWDWDQDPVRFTWIWDDDPNDIDTDTPPPQDQAQQFKKAFCPPPDPRHGAIFGFHHDDDQKTWTWGDDDPDIDTDIDGPVRIDGDDPVVPPPPDD

Secondary structure (DSSP, 8-state):
-EEEEEE-TTS-EEEEEEETTEEEEEE-------TT-EEEE--TTSTTTT-EEEEEEEETTEEEEEEEETTEEEEEEEEGGGEEE--GGGG-----